Protein AF-A0A7V0JUG7-F1 (afdb_monomer_lite)

Foldseek 3Di:
DFQVVQLVQVLVQCVVLQWAPWDADDDPDDAFGIWTHQNPNAAIETEHTGEQDDDPDSLVVLVVRVVVRVVRQVVPQPPRHAAEYEYAPDPSNLVVCQVVVVVCLVSQYKYWHDDPVGIWIDTNPDPHSDTHDDPHPSVRRPD

Structure (mmCIF, N/CA/C/O backbone):
data_AF-A0A7V0JUG7-F1
#
_entry.id   AF-A0A7V0JUG7-F1
#
loop_
_atom_site.group_PDB
_atom_site.id
_atom_site.type_symbol
_atom_site.label_atom_id
_atom_site.label_alt_id
_atom_site.label_comp_id
_atom_site.label_asym_id
_atom_site.label_entity_id
_atom_site.label_seq_id
_atom_site.pdbx_PDB_ins_code
_atom_site.Cartn_x
_atom_site.Cartn_y
_atom_site.Cartn_z
_atom_site.occupancy
_atom_site.B_iso_or_equiv
_atom_site.auth_seq_id
_atom_site.auth_comp_id
_atom_site.auth_asym_id
_atom_site.auth_atom_id
_atom_site.pdbx_PDB_model_num
ATOM 1 N N . MET A 1 1 ? 12.326 6.469 -3.796 1.00 93.69 1 MET A N 1
ATOM 2 C CA . MET A 1 1 ? 12.403 6.003 -2.399 1.00 93.69 1 MET A CA 1
ATOM 3 C C . MET A 1 1 ? 12.653 4.500 -2.340 1.00 93.69 1 MET A C 1
ATOM 5 O O . MET A 1 1 ? 12.087 3.746 -3.134 1.00 93.69 1 MET A O 1
ATOM 9 N N . ARG A 1 2 ? 13.521 4.068 -1.426 1.00 95.06 2 ARG A N 1
ATOM 10 C CA . ARG A 1 2 ? 13.744 2.669 -1.037 1.00 95.06 2 ARG A CA 1
ATOM 11 C C . ARG A 1 2 ? 12.638 2.213 -0.084 1.00 95.06 2 ARG A C 1
ATOM 13 O O . ARG A 1 2 ? 11.994 3.026 0.565 1.00 95.06 2 ARG A O 1
ATOM 20 N N . GLU A 1 3 ? 12.468 0.903 0.060 1.00 95.62 3 GLU A N 1
ATOM 21 C CA . GLU A 1 3 ? 11.402 0.306 0.884 1.00 95.62 3 GLU A CA 1
ATOM 22 C C . GLU A 1 3 ? 11.448 0.789 2.338 1.00 95.62 3 GLU A C 1
ATOM 24 O O . GLU A 1 3 ? 10.429 1.154 2.912 1.00 95.62 3 GLU A O 1
ATOM 29 N N . ARG A 1 4 ? 12.656 0.891 2.909 1.00 95.06 4 ARG A N 1
ATOM 30 C CA . ARG A 1 4 ? 12.864 1.427 4.261 1.00 95.06 4 ARG A CA 1
ATOM 31 C C . ARG A 1 4 ? 12.343 2.858 4.415 1.00 95.06 4 ARG A C 1
ATOM 33 O O . ARG A 1 4 ? 11.842 3.191 5.482 1.00 95.06 4 ARG A O 1
ATOM 40 N N . GLU A 1 5 ? 12.496 3.693 3.390 1.00 95.94 5 GLU A N 1
ATOM 41 C CA . GLU A 1 5 ? 12.042 5.088 3.414 1.00 95.94 5 GLU A CA 1
ATOM 42 C C . GLU A 1 5 ? 10.518 5.136 3.347 1.00 95.94 5 GLU A C 1
ATOM 44 O O . GLU A 1 5 ? 9.904 5.763 4.199 1.00 95.94 5 GLU A O 1
ATOM 49 N N . VAL A 1 6 ? 9.912 4.383 2.420 1.00 97.19 6 VAL A N 1
ATOM 50 C CA . VAL A 1 6 ? 8.448 4.268 2.306 1.00 97.19 6 VAL A CA 1
ATOM 51 C C . VAL A 1 6 ? 7.841 3.786 3.626 1.00 97.19 6 VAL A C 1
ATOM 53 O O . VAL A 1 6 ? 6.930 4.414 4.156 1.00 97.19 6 VAL A O 1
ATOM 56 N N . LYS A 1 7 ? 8.392 2.712 4.204 1.00 96.50 7 LYS A N 1
ATOM 57 C CA . LYS A 1 7 ? 7.918 2.117 5.460 1.00 96.50 7 LYS A CA 1
ATOM 58 C C . LYS A 1 7 ? 8.042 3.084 6.638 1.00 96.50 7 LYS A C 1
ATOM 60 O O . LYS A 1 7 ? 7.116 3.192 7.439 1.00 96.50 7 LYS A O 1
ATOM 65 N N . LYS A 1 8 ? 9.161 3.817 6.722 1.00 96.12 8 LYS A N 1
ATOM 66 C CA . LYS A 1 8 ? 9.366 4.851 7.742 1.00 96.12 8 LYS A CA 1
ATOM 67 C C . LYS A 1 8 ? 8.301 5.945 7.618 1.00 96.12 8 LYS A C 1
ATOM 69 O O . LYS A 1 8 ? 7.540 6.122 8.567 1.00 96.12 8 LYS A O 1
ATOM 74 N N . THR A 1 9 ? 8.210 6.592 6.453 1.00 96.19 9 THR A N 1
ATOM 75 C CA . THR A 1 9 ? 7.269 7.691 6.173 1.00 96.19 9 THR A CA 1
ATOM 76 C C . THR A 1 9 ? 5.824 7.281 6.448 1.00 96.19 9 THR A C 1
ATOM 78 O O . THR A 1 9 ? 5.090 8.002 7.123 1.00 96.19 9 THR A O 1
ATOM 81 N N . LEU A 1 10 ? 5.430 6.086 6.001 1.00 96.81 10 LEU A N 1
ATOM 82 C CA . LEU A 1 10 ? 4.088 5.561 6.224 1.00 96.81 10 LEU A CA 1
ATOM 83 C C . LEU A 1 10 ? 3.809 5.319 7.712 1.00 96.81 10 LEU A C 1
ATOM 85 O O . LEU A 1 10 ? 2.773 5.734 8.218 1.00 96.81 10 LEU A O 1
ATOM 89 N N . SER A 1 11 ? 4.742 4.698 8.441 1.00 96.44 11 SER A N 1
ATOM 90 C CA . SER A 1 11 ? 4.555 4.423 9.871 1.00 96.44 11 SER A CA 1
ATOM 91 C C . SER A 1 11 ? 4.477 5.688 10.730 1.00 96.44 11 SER A C 1
ATOM 93 O O . SER A 1 11 ? 3.807 5.691 11.759 1.00 96.44 11 SER A O 1
ATOM 95 N N . GLU A 1 12 ? 5.171 6.759 10.344 1.00 95.88 12 GLU A N 1
ATOM 96 C CA . GLU A 1 12 ? 5.092 8.055 11.024 1.00 95.88 12 GLU A CA 1
ATOM 97 C C . GLU A 1 12 ? 3.716 8.692 10.800 1.00 95.88 12 GLU A C 1
ATOM 99 O O . GLU A 1 12 ? 3.081 9.114 11.766 1.00 95.88 12 GLU A O 1
ATOM 104 N N . HIS A 1 13 ? 3.205 8.657 9.565 1.00 95.75 13 HIS A N 1
ATOM 105 C CA . HIS A 1 13 ? 1.866 9.164 9.258 1.00 95.75 13 HIS A CA 1
ATOM 106 C C . HIS A 1 13 ? 0.744 8.342 9.889 1.00 95.75 13 HIS A C 1
ATOM 108 O O . HIS A 1 13 ? -0.163 8.926 10.464 1.00 95.75 13 HIS A O 1
ATOM 114 N N . LEU A 1 14 ? 0.819 7.007 9.878 1.00 96.25 14 LEU A N 1
ATOM 115 C CA . LEU A 1 14 ? -0.178 6.163 10.552 1.00 96.25 14 LEU A CA 1
ATOM 116 C C . LEU A 1 14 ? -0.270 6.484 12.054 1.00 96.25 14 LEU A C 1
ATOM 118 O O . LEU A 1 14 ? -1.363 6.540 12.611 1.00 96.25 14 LEU A O 1
ATOM 122 N N . ARG A 1 15 ? 0.864 6.745 12.721 1.00 96.31 15 ARG A N 1
ATOM 123 C CA . ARG A 1 15 ? 0.849 7.195 14.125 1.00 96.31 15 ARG A CA 1
ATOM 124 C C . ARG A 1 15 ? 0.194 8.565 14.274 1.00 96.31 15 ARG A C 1
ATOM 126 O O . ARG A 1 15 ? -0.605 8.740 15.189 1.00 96.31 15 ARG A O 1
ATOM 133 N N . ALA A 1 16 ? 0.526 9.511 13.396 1.00 94.94 16 ALA A N 1
ATOM 134 C CA . ALA A 1 16 ? -0.056 10.853 13.412 1.00 94.94 16 ALA A CA 1
ATOM 135 C C . ALA A 1 16 ? -1.577 10.831 13.165 1.00 94.94 16 ALA A C 1
ATOM 137 O O . ALA A 1 16 ? -2.314 11.552 13.830 1.00 94.94 16 ALA A O 1
ATOM 138 N N . ASP A 1 17 ? -2.047 9.932 12.298 1.00 95.06 17 ASP A N 1
ATOM 139 C CA . ASP A 1 17 ? -3.464 9.678 12.012 1.00 95.06 17 ASP A CA 1
ATOM 140 C C . ASP A 1 17 ? -4.187 8.877 13.118 1.00 95.06 17 ASP A C 1
ATOM 142 O O . ASP A 1 17 ? -5.384 8.595 13.021 1.00 95.06 17 ASP A O 1
ATOM 146 N N . GLY A 1 18 ? -3.482 8.513 14.193 1.00 95.44 18 GLY A N 1
ATOM 147 C CA . GLY A 1 18 ? -4.066 7.926 15.397 1.00 95.44 18 GLY A CA 1
ATOM 148 C C . GLY A 1 18 ? -4.286 6.413 15.358 1.00 95.44 18 GLY A C 1
ATOM 149 O O . GLY A 1 18 ? -4.961 5.892 16.255 1.00 95.44 18 GLY A O 1
ATOM 150 N N . PHE A 1 19 ? -3.732 5.701 14.368 1.00 96.19 19 PHE A N 1
ATOM 151 C CA . PHE A 1 19 ? -3.816 4.240 14.295 1.00 96.19 19 PHE A CA 1
ATOM 152 C C . PHE A 1 19 ? -3.257 3.594 15.571 1.00 96.19 19 PHE A C 1
ATOM 154 O O . PHE A 1 19 ? -2.239 4.019 16.128 1.00 96.19 19 PHE A O 1
ATOM 161 N N . LYS A 1 20 ? -3.938 2.553 16.053 1.00 94.69 20 LYS A N 1
ATOM 162 C CA . LYS A 1 20 ? -3.620 1.859 17.308 1.00 94.69 20 LYS A CA 1
ATOM 163 C C . LYS A 1 20 ? -2.864 0.562 17.026 1.00 94.69 20 LYS A C 1
ATOM 165 O O . LYS A 1 20 ? -2.944 0.019 15.931 1.00 94.69 20 LYS A O 1
ATOM 170 N N . LEU A 1 21 ? -2.143 0.060 18.033 1.00 94.19 21 LEU A N 1
ATOM 171 C CA . LEU A 1 21 ? -1.409 -1.217 17.983 1.00 94.19 21 LEU A CA 1
ATOM 172 C C . LEU A 1 21 ? -0.533 -1.397 16.726 1.00 94.19 21 LEU A C 1
ATOM 174 O O . LEU A 1 21 ? -0.466 -2.485 16.167 1.00 94.19 21 LEU A O 1
ATOM 178 N N . LEU A 1 22 ? 0.125 -0.323 16.281 1.00 96.31 22 LEU A N 1
ATOM 179 C CA . LEU A 1 22 ? 0.962 -0.336 15.084 1.00 96.31 22 LEU A CA 1
ATOM 180 C C . LEU A 1 22 ? 2.207 -1.231 15.278 1.00 96.31 22 LEU A C 1
ATOM 182 O O . LEU A 1 22 ? 3.162 -0.809 15.937 1.00 96.31 22 LEU A O 1
ATOM 186 N N . ASP A 1 23 ? 2.225 -2.422 14.669 1.00 96.31 23 ASP A N 1
ATOM 187 C CA . ASP A 1 23 ? 3.420 -3.272 14.517 1.00 96.31 23 ASP A CA 1
ATOM 188 C C . ASP A 1 23 ? 4.034 -3.020 13.139 1.00 96.31 23 ASP A C 1
ATOM 190 O O . ASP A 1 23 ? 3.370 -3.131 12.109 1.00 96.31 23 ASP A O 1
ATOM 194 N N . VAL A 1 24 ? 5.321 -2.674 13.119 1.00 96.50 24 VAL A N 1
ATOM 195 C CA . VAL A 1 24 ? 6.076 -2.448 11.884 1.00 96.50 24 VAL A CA 1
ATOM 196 C C . VAL A 1 24 ? 7.214 -3.449 11.828 1.00 96.50 24 VAL A C 1
ATOM 198 O O . VAL A 1 24 ? 8.142 -3.426 12.645 1.00 96.50 24 VAL A O 1
ATOM 201 N N . ARG A 1 25 ? 7.169 -4.320 10.827 1.00 93.88 25 ARG A N 1
ATOM 202 C CA . ARG A 1 25 ? 8.161 -5.364 10.609 1.00 93.88 25 ARG A CA 1
ATOM 203 C C . ARG A 1 25 ? 9.271 -4.850 9.710 1.00 93.88 25 ARG A C 1
ATOM 205 O O . ARG A 1 25 ? 9.073 -4.353 8.601 1.00 93.88 25 ARG A O 1
ATOM 212 N N . TYR A 1 26 ? 10.487 -4.974 10.225 1.00 86.62 26 TYR A N 1
ATOM 213 C CA . TYR A 1 26 ? 11.711 -4.645 9.515 1.00 86.62 26 TYR A CA 1
ATOM 214 C C . TYR A 1 26 ? 12.567 -5.901 9.356 1.00 86.62 26 TYR A C 1
ATOM 216 O O . TYR A 1 26 ? 12.607 -6.758 10.242 1.00 86.62 26 TYR A O 1
ATOM 224 N N . ARG A 1 27 ? 13.350 -5.941 8.272 1.00 79.44 27 ARG A N 1
ATOM 225 C CA . ARG A 1 27 ? 14.365 -6.973 8.007 1.00 79.44 27 ARG A CA 1
ATOM 226 C C . ARG A 1 27 ? 13.758 -8.382 7.909 1.00 79.44 27 ARG A C 1
ATOM 228 O O . ARG A 1 27 ? 12.918 -8.608 7.057 1.00 79.44 27 ARG A O 1
ATOM 235 N N . SER A 1 28 ? 14.235 -9.327 8.721 1.00 72.06 28 SER A N 1
ATOM 236 C CA . SER A 1 28 ? 13.975 -10.768 8.619 1.00 72.06 28 SER A CA 1
ATOM 237 C C . SER A 1 28 ? 12.710 -11.245 9.338 1.00 72.06 28 SER A C 1
ATOM 239 O O . SER A 1 28 ? 12.445 -12.448 9.345 1.00 72.06 28 SER A O 1
ATOM 241 N N . ARG A 1 29 ? 11.936 -10.345 9.962 1.00 79.06 29 ARG A N 1
ATOM 242 C CA . ARG A 1 29 ? 10.622 -10.713 10.509 1.00 79.06 29 ARG A CA 1
ATOM 243 C C . ARG A 1 29 ? 9.712 -11.089 9.337 1.00 79.06 29 ARG A C 1
ATOM 245 O O . ARG A 1 29 ? 9.566 -10.305 8.410 1.00 79.06 29 ARG A O 1
ATOM 252 N N . ARG A 1 30 ? 9.158 -12.303 9.377 1.00 80.50 30 ARG A N 1
ATOM 253 C CA . ARG A 1 30 ? 8.231 -12.815 8.358 1.00 80.50 30 ARG A CA 1
ATOM 254 C C . ARG A 1 30 ? 6.834 -12.211 8.534 1.00 80.50 30 ARG A C 1
ATOM 256 O O . ARG A 1 30 ? 6.479 -11.817 9.646 1.00 80.50 30 ARG A O 1
ATOM 263 N N . GLY A 1 31 ? 6.057 -12.241 7.455 1.00 87.88 31 GLY A N 1
ATOM 264 C CA . GLY A 1 31 ? 4.681 -11.758 7.388 1.00 87.88 31 GLY A CA 1
ATOM 265 C C . GLY A 1 31 ? 4.582 -10.326 6.874 1.00 87.88 31 GLY A C 1
ATOM 266 O O . GLY A 1 31 ? 5.597 -9.691 6.591 1.00 87.88 31 GLY A O 1
ATOM 267 N N . ILE A 1 32 ? 3.345 -9.839 6.801 1.00 95.25 32 ILE A N 1
ATOM 268 C CA . ILE A 1 32 ? 2.997 -8.507 6.305 1.00 95.25 32 ILE A CA 1
ATOM 269 C C . ILE A 1 32 ? 3.800 -7.406 7.012 1.00 95.25 32 ILE A C 1
ATOM 271 O O . ILE A 1 32 ? 4.035 -7.452 8.225 1.00 95.25 32 ILE A O 1
ATOM 275 N N . ASP A 1 33 ? 4.232 -6.412 6.247 1.00 97.62 33 ASP A N 1
ATOM 276 C CA . ASP A 1 33 ? 5.133 -5.374 6.734 1.00 97.62 33 ASP A CA 1
ATOM 277 C C . ASP A 1 33 ? 4.575 -4.502 7.863 1.00 97.62 33 ASP A C 1
ATOM 279 O O . ASP A 1 33 ? 5.321 -4.118 8.769 1.00 97.62 33 ASP A O 1
ATOM 283 N N . ILE A 1 34 ? 3.298 -4.135 7.794 1.00 97.88 34 ILE A N 1
ATOM 284 C CA . ILE A 1 34 ? 2.642 -3.277 8.781 1.00 97.88 34 ILE A CA 1
ATOM 285 C C . ILE A 1 34 ? 1.284 -3.863 9.146 1.00 97.88 34 ILE A C 1
ATOM 287 O O . ILE A 1 34 ? 0.487 -4.201 8.271 1.00 97.88 34 ILE A O 1
ATOM 291 N N . GLU A 1 35 ? 1.015 -3.896 10.447 1.00 97.25 35 GLU A N 1
ATOM 292 C CA . GLU A 1 35 ? -0.297 -4.191 11.017 1.00 97.25 35 GLU A CA 1
ATOM 293 C C . GLU A 1 35 ? -0.718 -3.050 11.937 1.00 97.25 35 GLU A C 1
ATOM 295 O O . GLU A 1 35 ? 0.095 -2.541 12.712 1.00 97.25 35 GLU A O 1
ATOM 300 N N . ALA A 1 36 ? -1.982 -2.646 11.869 1.00 97.12 36 ALA A N 1
ATOM 301 C CA . ALA A 1 36 ? -2.541 -1.630 12.751 1.00 97.12 36 ALA A CA 1
ATOM 302 C C . ALA A 1 36 ? -4.043 -1.838 12.976 1.00 97.12 36 ALA A C 1
ATOM 304 O O . ALA A 1 36 ? -4.705 -2.560 12.234 1.00 97.12 36 ALA A O 1
ATOM 305 N N . LEU A 1 37 ? -4.590 -1.164 13.983 1.00 95.81 37 LEU A N 1
ATOM 306 C CA . LEU A 1 37 ? -6.027 -1.012 14.194 1.00 95.81 37 LEU A CA 1
ATOM 307 C C . LEU A 1 37 ? -6.465 0.410 13.860 1.00 95.81 37 LEU A C 1
ATOM 309 O O . LEU A 1 37 ? -5.800 1.382 14.238 1.00 95.81 37 LEU A O 1
ATOM 313 N N . CYS A 1 38 ? -7.622 0.530 13.215 1.00 94.38 38 CYS A N 1
ATOM 314 C CA . CYS A 1 38 ? -8.279 1.816 13.036 1.00 94.38 38 CYS A CA 1
ATOM 315 C C . CYS A 1 38 ? -8.612 2.478 14.399 1.00 94.38 38 CYS A C 1
ATOM 317 O O . CYS A 1 38 ? -8.900 1.770 15.369 1.00 94.38 38 CYS A O 1
ATOM 319 N N . PRO A 1 39 ? -8.598 3.824 14.508 1.00 85.19 39 PRO A N 1
ATOM 32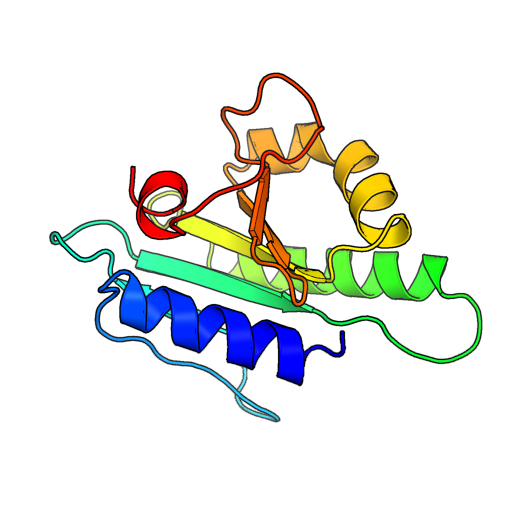0 C CA . PRO A 1 39 ? -8.714 4.534 15.792 1.00 85.19 39 PRO A CA 1
ATOM 321 C C . PRO A 1 39 ? -10.021 4.325 16.586 1.00 85.19 39 PRO A C 1
ATOM 323 O O . PRO A 1 39 ? -10.032 4.611 17.781 1.00 85.19 39 PRO A O 1
ATOM 326 N N . GLU A 1 40 ? -11.095 3.820 15.965 1.00 81.50 40 GLU A N 1
ATOM 327 C CA . GLU A 1 40 ? -12.461 3.755 16.529 1.00 81.50 40 GLU A CA 1
ATOM 328 C C . GLU A 1 40 ? -13.051 2.331 16.532 1.00 81.50 40 GLU A C 1
ATOM 330 O O . GLU A 1 40 ? -14.128 2.093 16.000 1.00 81.50 40 GLU A O 1
ATOM 335 N N . ALA A 1 41 ? -12.329 1.355 17.102 1.00 70.12 41 ALA A N 1
ATOM 336 C CA . ALA A 1 41 ? -12.709 -0.073 17.081 1.00 70.12 41 ALA A CA 1
ATOM 337 C C . ALA A 1 41 ? -13.000 -0.621 15.664 1.00 70.12 41 ALA A C 1
ATOM 339 O O . ALA A 1 41 ? -13.725 -1.600 15.497 1.00 70.12 41 ALA A O 1
ATOM 340 N N . GLY A 1 42 ? -12.423 0.032 14.653 1.00 77.25 42 GLY A N 1
ATOM 341 C CA . GLY A 1 42 ? -12.584 -0.319 13.251 1.00 77.25 42 GLY A CA 1
ATOM 342 C C . GLY A 1 42 ? -11.741 -1.531 12.844 1.00 77.25 42 GLY A C 1
ATOM 343 O O . GLY A 1 42 ? -11.092 -2.164 13.687 1.00 77.25 42 GLY A O 1
ATOM 344 N N . PRO A 1 43 ? -11.729 -1.855 11.542 1.00 87.31 43 PRO A N 1
ATOM 345 C CA . PRO A 1 43 ? -11.041 -3.032 11.036 1.00 87.31 43 PRO A CA 1
ATOM 346 C C . PRO A 1 43 ? -9.532 -2.980 11.312 1.00 87.31 43 PRO A C 1
ATOM 348 O O . PRO A 1 43 ? -8.927 -1.923 11.537 1.00 87.31 43 PRO A O 1
ATOM 351 N N . LYS A 1 44 ? -8.907 -4.160 11.271 1.00 95.44 44 LYS A N 1
ATOM 352 C CA . LYS A 1 44 ? -7.453 -4.254 11.148 1.00 95.44 44 LYS A CA 1
ATOM 353 C C . LYS A 1 44 ? -7.035 -3.746 9.778 1.00 95.44 44 LYS A C 1
ATOM 355 O O . LYS A 1 44 ? -7.734 -3.961 8.789 1.00 95.44 44 LYS A O 1
ATOM 360 N N . VAL A 1 45 ? -5.875 -3.108 9.736 1.00 97.31 45 VAL A N 1
ATOM 361 C CA . VAL A 1 45 ? -5.232 -2.667 8.505 1.00 97.31 45 VAL A CA 1
ATOM 362 C C . VAL A 1 45 ? -3.925 -3.419 8.333 1.00 97.31 45 VAL A C 1
ATOM 364 O O . VAL A 1 45 ? -3.072 -3.412 9.223 1.00 97.31 45 VAL A O 1
ATOM 367 N N . TYR A 1 46 ? -3.779 -4.039 7.169 1.00 97.94 46 TYR A N 1
ATOM 368 C CA . TYR A 1 46 ? -2.596 -4.762 6.733 1.00 97.94 46 TYR A CA 1
ATOM 369 C C . TYR A 1 46 ? -1.982 -4.035 5.546 1.00 97.94 46 TYR A C 1
ATOM 371 O O . TYR A 1 46 ? -2.658 -3.815 4.540 1.00 97.94 46 TYR A O 1
ATOM 379 N N . ILE A 1 47 ? -0.711 -3.643 5.652 1.00 98.50 47 ILE A N 1
ATOM 380 C CA . ILE A 1 47 ? -0.025 -2.926 4.574 1.00 98.50 47 ILE A CA 1
ATOM 381 C C . ILE A 1 47 ? 1.286 -3.606 4.237 1.00 98.50 47 ILE A C 1
ATOM 383 O O . ILE A 1 47 ? 2.183 -3.682 5.076 1.00 98.50 47 ILE A O 1
ATOM 387 N N . GLU A 1 48 ? 1.415 -4.023 2.984 1.00 98.50 48 GLU A N 1
ATOM 388 C CA . GLU A 1 48 ? 2.678 -4.498 2.438 1.00 98.50 48 GLU A CA 1
ATOM 389 C C . GLU A 1 48 ? 3.419 -3.364 1.740 1.00 98.50 48 GLU A C 1
ATOM 391 O O . GLU A 1 48 ? 2.841 -2.637 0.927 1.00 98.50 48 GLU A O 1
ATOM 396 N N . VAL A 1 49 ? 4.709 -3.201 2.035 1.00 98.38 49 VAL A N 1
ATOM 397 C CA . VAL A 1 49 ? 5.501 -2.079 1.533 1.00 98.38 49 VAL A CA 1
ATOM 398 C C . VAL A 1 49 ? 6.539 -2.577 0.538 1.00 98.38 49 VAL A C 1
ATOM 400 O O . VAL A 1 49 ? 7.253 -3.547 0.772 1.00 98.38 49 VAL A O 1
ATOM 403 N N . LYS A 1 50 ? 6.689 -1.873 -0.585 1.00 97.56 50 LYS A N 1
ATOM 404 C CA . LYS A 1 50 ? 7.826 -2.080 -1.493 1.00 97.56 50 LYS A CA 1
ATOM 405 C C . LYS A 1 50 ? 8.557 -0.782 -1.769 1.00 97.56 50 LYS A C 1
ATOM 407 O O . LYS A 1 50 ? 8.068 0.315 -1.529 1.00 97.56 50 LYS A O 1
ATOM 412 N N . GLY A 1 51 ? 9.776 -0.924 -2.277 1.00 96.38 51 GLY A N 1
ATOM 413 C CA . GLY A 1 51 ? 10.627 0.178 -2.709 1.00 96.38 51 GLY A CA 1
ATOM 414 C C . GLY A 1 51 ? 11.082 0.044 -4.154 1.00 96.38 51 GLY A C 1
ATOM 415 O O . GLY A 1 51 ? 10.966 -1.016 -4.772 1.00 96.38 51 GLY A O 1
ATOM 416 N N . GLU A 1 52 ? 11.681 1.110 -4.681 1.00 95.00 52 GLU A N 1
ATOM 417 C CA . GLU A 1 52 ? 12.380 1.032 -5.962 1.00 95.00 52 GLU A CA 1
ATOM 418 C C . GLU A 1 52 ? 13.670 0.211 -5.781 1.00 95.00 52 GLU A C 1
ATOM 420 O O . GLU A 1 52 ? 14.448 0.438 -4.848 1.00 95.00 52 GLU A O 1
ATOM 425 N N . ARG A 1 53 ? 13.901 -0.756 -6.676 1.00 92.19 53 ARG A N 1
ATOM 426 C CA . ARG A 1 53 ? 15.091 -1.619 -6.672 1.00 92.19 53 ARG A CA 1
ATOM 427 C C . ARG A 1 53 ? 16.071 -1.150 -7.748 1.00 92.19 53 ARG A C 1
ATOM 429 O O . ARG A 1 53 ? 15.719 -1.103 -8.924 1.00 92.19 53 ARG A O 1
ATOM 436 N N . SER A 1 54 ? 17.312 -0.863 -7.362 1.00 87.06 54 SER A N 1
ATOM 437 C CA . SER A 1 54 ? 18.376 -0.467 -8.296 1.00 87.06 54 SER A CA 1
ATOM 438 C C . SER A 1 54 ? 18.820 -1.612 -9.216 1.00 87.06 54 SER A C 1
ATOM 440 O O . SER A 1 54 ? 18.637 -2.791 -8.907 1.00 87.06 54 SER A O 1
ATOM 442 N N . GLY A 1 55 ? 19.451 -1.270 -10.342 1.00 88.12 55 GLY A N 1
ATOM 443 C CA . GLY A 1 55 ? 20.117 -2.199 -11.266 1.00 88.12 55 GLY A CA 1
ATOM 444 C C . GLY A 1 55 ? 19.358 -2.429 -12.583 1.00 88.12 55 GLY A C 1
ATOM 445 O O . GLY A 1 55 ? 18.387 -1.725 -12.859 1.00 88.12 55 GLY A O 1
ATOM 446 N N . PRO A 1 56 ? 19.749 -3.437 -13.386 1.00 89.00 56 PRO A N 1
ATOM 447 C CA . PRO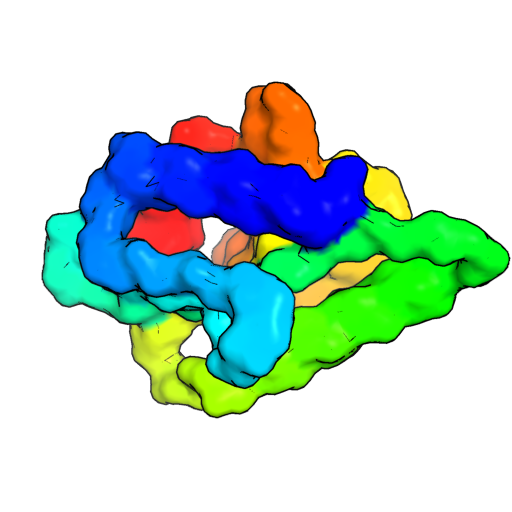 A 1 56 ? 19.194 -3.636 -14.724 1.00 89.00 56 PRO A CA 1
ATOM 448 C C . PRO A 1 56 ? 17.706 -4.013 -14.684 1.00 89.00 56 PRO A C 1
ATOM 450 O O . PRO A 1 56 ? 17.232 -4.590 -13.702 1.00 89.00 56 PRO A O 1
ATOM 453 N N . ASN A 1 57 ? 16.992 -3.682 -15.764 1.00 93.69 57 ASN A N 1
ATOM 454 C CA . ASN A 1 57 ? 15.570 -3.966 -15.996 1.00 93.69 57 ASN A CA 1
ATOM 455 C C . ASN A 1 57 ? 14.618 -3.511 -14.859 1.00 93.69 57 ASN A C 1
ATOM 457 O O . ASN A 1 57 ? 13.978 -4.336 -14.195 1.00 93.69 57 ASN A O 1
ATOM 461 N N . PRO A 1 58 ? 14.476 -2.190 -14.636 1.00 93.75 58 PRO A N 1
ATOM 462 C CA . PRO A 1 58 ? 13.625 -1.654 -13.572 1.00 93.75 58 PRO A CA 1
ATOM 463 C C . PRO A 1 58 ? 12.151 -2.066 -13.716 1.00 93.75 58 PRO A C 1
ATOM 465 O O . PRO A 1 58 ? 11.460 -2.259 -12.720 1.00 93.75 58 PRO A O 1
ATOM 468 N N . GLN A 1 59 ? 11.653 -2.268 -14.941 1.00 94.50 59 GLN A N 1
ATOM 469 C CA . GLN A 1 59 ? 10.267 -2.685 -15.163 1.00 94.50 59 GLN A CA 1
ATOM 470 C C . GLN A 1 59 ? 9.991 -4.094 -14.620 1.00 94.50 59 GLN A C 1
ATOM 472 O O . GLN A 1 59 ? 8.980 -4.294 -13.946 1.00 94.50 59 GLN A O 1
ATOM 477 N N . ALA A 1 60 ? 10.876 -5.061 -14.885 1.00 96.56 60 ALA A N 1
ATOM 478 C CA . ALA A 1 60 ? 10.734 -6.412 -14.343 1.00 96.56 60 ALA A CA 1
ATOM 479 C C . ALA A 1 60 ? 10.789 -6.410 -12.811 1.00 96.56 60 ALA A C 1
ATOM 481 O O . ALA A 1 60 ? 9.981 -7.074 -12.169 1.00 96.56 60 ALA A O 1
ATOM 482 N N . LYS A 1 61 ? 11.668 -5.592 -12.224 1.00 96.75 61 LYS A N 1
ATOM 483 C CA . LYS A 1 61 ? 11.781 -5.448 -10.767 1.00 96.75 61 LYS A CA 1
ATOM 484 C C . LYS A 1 61 ? 10.527 -4.870 -10.122 1.00 96.75 61 LYS A C 1
ATOM 486 O O . LYS A 1 61 ? 10.120 -5.368 -9.080 1.00 96.75 61 LYS A O 1
ATOM 491 N N . ARG A 1 62 ? 9.885 -3.873 -10.741 1.00 97.19 62 ARG A N 1
ATOM 492 C CA . ARG A 1 62 ? 8.599 -3.343 -10.251 1.00 97.19 62 ARG A CA 1
ATOM 493 C C . ARG A 1 62 ? 7.477 -4.369 -10.350 1.00 97.19 62 ARG A C 1
ATOM 495 O O . ARG A 1 62 ? 6.666 -4.450 -9.438 1.00 97.19 62 ARG A O 1
ATOM 502 N N . ARG A 1 63 ? 7.442 -5.167 -11.427 1.00 97.25 63 ARG A N 1
ATOM 503 C CA . ARG A 1 63 ? 6.486 -6.281 -11.550 1.00 97.25 63 ARG A CA 1
ATOM 504 C C . ARG A 1 63 ? 6.690 -7.316 -10.450 1.00 97.25 63 ARG A C 1
ATOM 506 O O . ARG A 1 63 ? 5.714 -7.698 -9.823 1.00 97.25 63 ARG A O 1
ATOM 513 N N . ALA A 1 64 ? 7.938 -7.714 -10.200 1.00 97.12 64 ALA A N 1
ATOM 514 C CA . ALA A 1 64 ? 8.269 -8.634 -9.116 1.00 97.12 64 ALA A CA 1
ATOM 515 C C . ALA A 1 64 ? 7.854 -8.059 -7.756 1.00 97.12 64 ALA A C 1
ATOM 517 O O . ALA A 1 64 ? 7.118 -8.709 -7.031 1.00 97.12 64 ALA A O 1
ATOM 518 N N . ALA A 1 65 ? 8.219 -6.808 -7.461 1.00 96.88 65 ALA A N 1
ATOM 519 C CA . ALA A 1 65 ? 7.824 -6.137 -6.225 1.00 96.88 65 ALA A CA 1
ATOM 520 C C . ALA A 1 65 ? 6.297 -6.094 -6.033 1.00 96.88 65 ALA A C 1
ATOM 522 O O . ALA A 1 65 ? 5.821 -6.449 -4.962 1.00 96.88 65 ALA A O 1
ATOM 523 N N . LEU A 1 66 ? 5.527 -5.707 -7.058 1.00 97.50 66 LEU A N 1
ATOM 524 C CA . LEU A 1 66 ? 4.064 -5.684 -6.962 1.00 97.50 66 LEU A CA 1
ATOM 525 C C . LEU A 1 66 ? 3.471 -7.091 -6.795 1.00 97.50 66 LEU A C 1
ATOM 527 O O . LEU A 1 66 ? 2.544 -7.261 -6.014 1.00 97.50 66 LEU A O 1
ATOM 531 N N . GLY A 1 67 ? 4.002 -8.091 -7.504 1.00 97.44 67 GLY A N 1
ATOM 532 C CA . GLY A 1 67 ? 3.550 -9.479 -7.383 1.00 97.44 67 GLY A CA 1
ATOM 533 C C . GLY A 1 67 ? 3.835 -10.073 -6.003 1.00 97.44 67 GLY A C 1
ATOM 534 O O . GLY A 1 67 ? 2.948 -10.669 -5.403 1.00 97.44 67 GLY A O 1
ATOM 535 N N . GLU A 1 68 ? 5.039 -9.852 -5.471 1.00 96.69 68 GLU A N 1
ATOM 536 C CA . GLU A 1 68 ? 5.398 -10.216 -4.095 1.00 96.69 68 GLU A CA 1
ATOM 537 C C . GLU A 1 68 ? 4.479 -9.519 -3.088 1.00 96.69 68 GLU A C 1
ATOM 539 O O . GLU A 1 68 ? 4.002 -10.156 -2.154 1.00 96.69 68 GLU A O 1
ATOM 544 N N . ALA A 1 69 ? 4.205 -8.224 -3.292 1.00 97.38 69 ALA A N 1
ATOM 545 C CA . ALA A 1 69 ? 3.361 -7.472 -2.378 1.00 97.38 69 ALA A CA 1
ATOM 546 C C . ALA A 1 69 ? 1.918 -7.986 -2.362 1.00 97.38 69 ALA A C 1
ATOM 548 O O . ALA A 1 69 ? 1.324 -8.159 -1.303 1.00 97.38 69 ALA A O 1
ATOM 549 N N . LEU A 1 70 ? 1.376 -8.269 -3.547 1.00 97.06 70 LEU A N 1
ATOM 550 C CA . LEU A 1 70 ? 0.047 -8.843 -3.694 1.00 97.06 70 LEU A CA 1
ATOM 551 C C . LEU A 1 70 ? -0.044 -10.219 -3.026 1.00 97.06 70 LEU A C 1
ATOM 553 O O . LEU A 1 70 ? -1.015 -10.475 -2.326 1.00 97.06 70 LEU A O 1
ATOM 557 N N . LEU A 1 71 ? 0.963 -11.080 -3.201 1.00 96.25 71 LEU A N 1
ATOM 558 C CA . LEU A 1 71 ? 0.991 -12.388 -2.546 1.00 96.25 71 LEU A CA 1
ATOM 559 C C . LEU A 1 71 ? 0.934 -12.254 -1.017 1.00 96.25 71 LEU A C 1
ATOM 561 O O . LEU A 1 71 ? 0.096 -12.891 -0.393 1.00 96.25 71 LEU A O 1
ATOM 565 N N . GLN A 1 72 ? 1.765 -11.390 -0.427 1.00 96.38 72 GLN A N 1
ATOM 566 C CA . GLN A 1 72 ? 1.779 -11.167 1.026 1.00 96.38 72 GLN A CA 1
ATOM 567 C C . GLN A 1 72 ? 0.459 -10.589 1.552 1.00 96.38 72 GLN A C 1
ATOM 569 O O . GLN A 1 72 ? -0.007 -10.982 2.617 1.00 96.38 72 GLN A O 1
ATOM 574 N N . VAL A 1 73 ? -0.177 -9.687 0.798 1.00 96.69 73 VAL A N 1
ATOM 575 C CA . VAL A 1 73 ? -1.511 -9.175 1.142 1.00 96.69 73 VAL A CA 1
ATOM 576 C C . VAL A 1 73 ? -2.562 -10.288 1.107 1.00 96.69 73 VAL A C 1
ATOM 578 O O . VAL A 1 73 ? -3.383 -10.382 2.013 1.00 96.69 73 VAL A O 1
ATOM 581 N N . LEU A 1 74 ? -2.536 -11.150 0.088 1.00 95.69 74 LEU A N 1
ATOM 582 C CA . LEU A 1 74 ? -3.496 -12.248 -0.041 1.00 95.69 74 LEU A CA 1
ATOM 583 C C . LEU A 1 74 ? -3.332 -13.319 1.049 1.00 95.69 74 LEU A C 1
ATOM 585 O O . LEU A 1 74 ? -4.313 -13.966 1.398 1.00 95.69 74 LEU A O 1
ATOM 589 N N . GLU A 1 75 ? -2.137 -13.484 1.624 1.00 95.50 75 GLU A N 1
ATOM 590 C CA . GLU A 1 75 ? -1.896 -14.396 2.756 1.00 95.50 75 GLU A CA 1
ATOM 591 C C . GLU A 1 75 ? -2.602 -13.962 4.054 1.00 95.50 75 GLU A C 1
ATOM 593 O O . GLU A 1 75 ? -2.858 -14.802 4.916 1.00 95.50 75 GLU A O 1
ATOM 598 N N . VAL A 1 76 ? -2.934 -12.673 4.196 1.00 94.81 76 VAL A N 1
ATOM 599 C CA . VAL A 1 76 ? -3.653 -12.117 5.360 1.00 94.81 76 VAL A CA 1
ATOM 600 C C . VAL A 1 76 ? -5.080 -11.673 5.027 1.00 94.81 76 VAL A C 1
ATOM 602 O O . VAL A 1 76 ? -5.769 -11.115 5.880 1.00 94.81 76 VAL A O 1
ATOM 605 N N . TYR A 1 77 ? -5.529 -11.904 3.793 1.00 93.75 77 TYR A N 1
ATOM 606 C CA . TYR A 1 77 ? -6.840 -11.478 3.326 1.00 93.75 77 TYR A CA 1
ATOM 607 C C . TYR A 1 77 ? -7.945 -12.354 3.922 1.00 93.75 77 TYR A C 1
ATOM 609 O O . TYR A 1 77 ? -8.056 -13.540 3.612 1.00 93.75 77 TYR A O 1
ATOM 617 N N . ASP A 1 78 ? -8.788 -11.753 4.757 1.00 92.94 78 ASP A N 1
ATOM 618 C CA . ASP A 1 78 ? -9.894 -12.415 5.458 1.00 92.94 78 ASP A CA 1
ATOM 619 C C . ASP A 1 78 ? -11.283 -11.903 5.023 1.00 92.94 78 ASP A C 1
ATOM 621 O O . ASP A 1 78 ? -12.299 -12.407 5.495 1.00 92.94 78 ASP A O 1
ATOM 625 N N . GLY A 1 79 ? -11.337 -10.910 4.126 1.00 89.12 79 GLY A N 1
ATOM 626 C CA . GLY A 1 79 ? -12.570 -10.256 3.672 1.00 89.12 79 GLY A CA 1
ATOM 627 C C . GLY A 1 79 ? -13.171 -9.234 4.649 1.00 89.12 79 GLY A C 1
ATOM 628 O O . GLY A 1 79 ? -14.165 -8.598 4.304 1.00 89.12 79 GLY A O 1
ATOM 629 N N . PHE A 1 80 ? -12.581 -9.044 5.833 1.00 91.69 80 PHE A N 1
ATOM 630 C CA . PHE A 1 80 ? -13.043 -8.100 6.863 1.00 91.69 80 PHE A CA 1
ATOM 631 C C . PHE A 1 80 ? -12.020 -6.994 7.147 1.00 91.69 80 PHE A C 1
ATOM 633 O O . PHE A 1 80 ? -12.383 -5.871 7.497 1.00 91.69 80 PHE A O 1
ATOM 640 N N . SER A 1 81 ? -10.737 -7.314 7.016 1.00 94.94 81 SER A N 1
ATOM 641 C CA . SER A 1 81 ? -9.610 -6.424 7.244 1.00 94.94 81 SER A CA 1
ATOM 642 C C . SER A 1 81 ? -9.318 -5.579 6.004 1.00 94.94 81 SER A C 1
ATOM 644 O O . SER A 1 81 ? -9.415 -6.042 4.866 1.00 94.94 81 SER A O 1
ATOM 646 N N . VAL A 1 82 ? -8.887 -4.336 6.216 1.00 96.38 82 VAL A N 1
ATOM 647 C CA . VAL A 1 82 ? -8.460 -3.452 5.127 1.00 96.38 82 VAL A CA 1
ATOM 648 C C . VAL A 1 82 ? -7.048 -3.833 4.706 1.00 96.38 82 VAL A C 1
ATOM 650 O O . VAL A 1 82 ? -6.109 -3.812 5.501 1.00 96.38 82 VAL A O 1
ATOM 653 N N . CYS A 1 83 ? -6.891 -4.158 3.429 1.00 97.69 83 CYS A N 1
ATOM 654 C CA . CYS A 1 83 ? -5.622 -4.571 2.852 1.00 97.69 83 CYS A CA 1
ATOM 655 C C . CYS A 1 83 ? -5.079 -3.497 1.909 1.00 97.69 83 CYS A C 1
ATOM 657 O O . CYS A 1 83 ? -5.797 -3.009 1.034 1.00 97.69 83 CYS A O 1
ATOM 659 N N . ALA A 1 84 ? -3.800 -3.154 2.050 1.00 98.31 84 ALA A N 1
ATOM 660 C CA . ALA A 1 84 ? -3.159 -2.136 1.233 1.00 98.31 84 ALA A CA 1
ATOM 661 C C . ALA A 1 84 ? -1.755 -2.530 0.755 1.00 98.31 84 ALA A C 1
ATOM 663 O O . ALA A 1 84 ? -1.021 -3.269 1.409 1.00 98.31 84 ALA A O 1
ATOM 664 N N . ILE A 1 85 ? -1.359 -1.966 -0.384 1.00 98.69 85 ILE A N 1
ATOM 665 C CA . ILE A 1 85 ? 0.008 -2.017 -0.904 1.00 98.69 85 ILE A CA 1
ATOM 666 C C . ILE A 1 85 ? 0.561 -0.592 -0.936 1.00 98.69 85 ILE A C 1
ATOM 668 O O . ILE A 1 85 ? -0.007 0.285 -1.590 1.00 98.69 85 ILE A O 1
ATOM 672 N N . ALA A 1 86 ? 1.687 -0.362 -0.267 1.00 98.62 86 ALA A N 1
ATOM 673 C CA . ALA A 1 86 ? 2.391 0.912 -0.284 1.00 98.62 86 ALA A CA 1
ATOM 674 C C . ALA A 1 86 ? 3.598 0.867 -1.230 1.00 98.62 86 ALA A C 1
ATOM 676 O O . ALA A 1 86 ? 4.478 0.010 -1.110 1.00 98.62 86 ALA A O 1
ATOM 677 N N . LEU A 1 87 ? 3.656 1.812 -2.167 1.00 98.56 87 LEU A N 1
ATOM 678 C CA . LEU A 1 87 ? 4.680 1.893 -3.209 1.00 98.56 87 LEU A CA 1
ATOM 679 C C . LEU A 1 87 ? 5.292 3.296 -3.259 1.00 98.56 87 LEU A C 1
ATOM 681 O O . LEU A 1 87 ? 4.612 4.272 -2.950 1.00 98.56 87 LEU A O 1
ATOM 685 N N . PRO A 1 88 ? 6.543 3.448 -3.725 1.00 98.00 88 PRO A N 1
ATOM 686 C CA . PRO A 1 88 ? 7.072 4.756 -4.066 1.00 98.00 88 PRO A CA 1
ATOM 687 C C . PRO A 1 88 ? 6.235 5.390 -5.176 1.00 98.00 88 PRO A C 1
ATOM 689 O O . PRO A 1 88 ? 5.890 4.727 -6.163 1.00 98.00 88 PRO A O 1
ATOM 692 N N . ASP A 1 89 ? 5.983 6.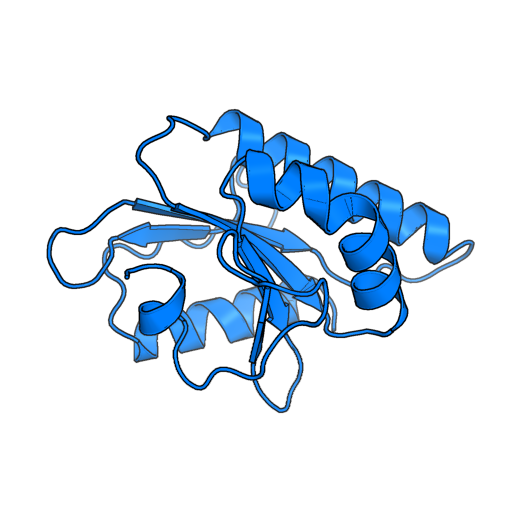686 -5.061 1.00 97.44 89 ASP A N 1
ATOM 693 C CA . ASP A 1 89 ? 5.306 7.447 -6.094 1.00 97.44 89 ASP A CA 1
ATOM 694 C C . ASP A 1 89 ? 6.244 7.710 -7.282 1.00 97.44 89 ASP A C 1
ATOM 696 O O . ASP A 1 89 ? 6.977 8.695 -7.363 1.00 97.44 89 ASP A O 1
ATOM 700 N N . THR A 1 90 ? 6.271 6.761 -8.215 1.00 96.06 90 THR A N 1
ATOM 701 C CA . THR A 1 90 ? 7.012 6.895 -9.468 1.00 96.06 90 THR A CA 1
ATOM 702 C C . THR A 1 90 ? 6.094 6.652 -10.649 1.00 96.06 90 THR A C 1
ATOM 704 O O . THR A 1 90 ? 5.179 5.825 -10.599 1.00 96.06 90 THR A O 1
ATOM 707 N N . ARG A 1 91 ? 6.402 7.283 -11.790 1.00 95.25 91 ARG A N 1
ATOM 708 C CA . ARG A 1 91 ? 5.720 7.002 -13.067 1.00 95.25 91 ARG A CA 1
ATOM 709 C C . ARG A 1 91 ? 5.682 5.501 -13.375 1.00 95.25 91 ARG A C 1
ATOM 711 O O . ARG A 1 91 ? 4.706 5.008 -13.936 1.00 95.25 91 ARG A O 1
ATOM 718 N N . GLY A 1 92 ? 6.736 4.776 -13.001 1.00 96.19 92 GLY A N 1
ATOM 719 C CA . GLY A 1 92 ? 6.859 3.338 -13.191 1.00 96.19 92 GLY A CA 1
ATOM 720 C C . GLY A 1 92 ? 5.824 2.525 -12.420 1.00 96.19 92 GLY A C 1
ATOM 721 O O . GLY A 1 92 ? 5.149 1.692 -13.027 1.00 96.19 92 GLY A O 1
ATOM 722 N N . PHE A 1 93 ? 5.695 2.766 -11.113 1.00 97.75 93 PHE A N 1
ATOM 723 C CA . PHE A 1 93 ? 4.688 2.095 -10.293 1.00 97.75 93 PHE A CA 1
ATOM 724 C C . PHE A 1 93 ? 3.276 2.562 -10.639 1.00 97.75 93 PHE A C 1
ATOM 726 O O . PHE A 1 93 ? 2.422 1.706 -10.852 1.00 97.75 93 PHE A O 1
ATOM 733 N N . ARG A 1 94 ? 3.044 3.870 -10.829 1.00 97.31 94 ARG A N 1
ATOM 734 C CA . ARG A 1 94 ? 1.740 4.393 -11.275 1.00 97.31 94 ARG A CA 1
ATOM 735 C C . ARG A 1 94 ? 1.255 3.712 -12.555 1.00 97.31 94 ARG A C 1
ATOM 737 O O . ARG A 1 94 ? 0.145 3.197 -12.599 1.00 97.31 94 ARG A O 1
ATOM 744 N N . SER A 1 95 ? 2.113 3.632 -13.576 1.00 96.75 95 SER A N 1
ATOM 745 C CA . SER A 1 95 ? 1.760 2.991 -14.854 1.00 96.75 95 SER A CA 1
ATOM 746 C C . SER A 1 95 ? 1.515 1.488 -14.711 1.00 96.75 95 SER A C 1
ATOM 748 O O . SER A 1 95 ? 0.740 0.914 -15.470 1.00 96.75 95 SER A O 1
ATOM 750 N N . LEU A 1 96 ? 2.217 0.823 -13.789 1.00 97.12 96 LEU A N 1
ATOM 751 C CA . LEU A 1 96 ? 2.027 -0.601 -13.530 1.00 97.12 96 LEU A CA 1
ATOM 752 C C . LEU A 1 96 ? 0.702 -0.861 -12.813 1.00 97.12 96 LEU A C 1
ATOM 754 O O . LEU A 1 96 ? -0.070 -1.683 -13.295 1.00 97.12 96 LEU A O 1
ATOM 758 N N . VAL A 1 97 ? 0.439 -0.141 -11.724 1.00 97.69 97 VAL A N 1
ATOM 759 C CA . VAL A 1 97 ? -0.793 -0.252 -10.935 1.00 97.69 97 VAL A CA 1
ATOM 760 C C . VAL A 1 97 ? -2.009 0.096 -11.783 1.00 97.69 97 VAL A C 1
ATOM 762 O O . VAL A 1 97 ? -2.970 -0.658 -11.766 1.00 97.69 97 VAL A O 1
ATOM 765 N N . ALA A 1 98 ? -1.951 1.148 -12.604 1.00 96.75 98 ALA A N 1
ATOM 766 C CA . ALA A 1 98 ? -3.059 1.520 -13.484 1.00 96.75 98 ALA A CA 1
ATOM 767 C C . ALA A 1 98 ? -3.517 0.369 -14.404 1.00 96.75 98 ALA A C 1
ATOM 769 O O . ALA A 1 98 ? -4.713 0.206 -14.627 1.00 96.75 98 ALA A O 1
ATOM 770 N N . ARG A 1 99 ? -2.590 -0.472 -14.893 1.00 95.75 99 ARG A N 1
ATOM 771 C CA . ARG A 1 99 ? -2.923 -1.642 -15.732 1.00 95.75 99 ARG A CA 1
ATOM 772 C C . ARG A 1 99 ? -3.601 -2.774 -14.966 1.00 95.75 99 ARG A C 1
ATOM 774 O O . ARG A 1 99 ? -4.314 -3.561 -15.575 1.00 95.75 99 ARG A O 1
ATOM 781 N N . VAL A 1 100 ? -3.347 -2.881 -13.665 1.00 95.44 100 VAL A N 1
ATOM 782 C CA . VAL A 1 100 ? -3.905 -3.930 -12.797 1.00 95.44 100 VAL A CA 1
ATOM 783 C C . VAL A 1 100 ? -4.911 -3.371 -11.791 1.00 95.44 100 VAL A C 1
ATOM 785 O O . VAL A 1 100 ? -5.308 -4.063 -10.863 1.00 95.44 100 VAL A O 1
ATOM 788 N N . HIS A 1 101 ? -5.357 -2.130 -11.974 1.00 95.00 101 HIS A N 1
ATOM 789 C CA . HIS A 1 101 ? -6.314 -1.500 -11.077 1.00 95.00 101 HIS A CA 1
ATOM 790 C C . HIS A 1 101 ? -7.658 -2.245 -11.033 1.00 95.00 101 HIS A C 1
ATOM 792 O O . HIS A 1 101 ? -8.124 -2.484 -9.923 1.00 95.00 101 HIS A O 1
ATOM 798 N N . PRO A 1 102 ? -8.261 -2.690 -12.160 1.00 94.62 102 PRO A N 1
ATOM 799 C CA . PRO A 1 102 ? -9.537 -3.405 -12.106 1.00 94.62 102 PRO A CA 1
ATOM 800 C C . PRO A 1 102 ? -9.543 -4.643 -11.186 1.00 94.62 102 PRO A C 1
ATOM 802 O O . PRO A 1 102 ? -10.439 -4.726 -10.347 1.00 94.62 102 PRO A O 1
ATOM 805 N N . PRO A 1 103 ? -8.566 -5.576 -11.250 1.00 95.25 103 PRO A N 1
ATOM 806 C CA . PRO A 1 103 ? -8.542 -6.697 -10.312 1.00 95.25 103 PRO A CA 1
ATOM 807 C C . PRO A 1 103 ? -8.204 -6.286 -8.870 1.00 95.25 103 PRO A C 1
ATOM 809 O O . PRO A 1 103 ? -8.792 -6.844 -7.951 1.00 95.25 103 PRO A O 1
ATOM 812 N N . LEU A 1 104 ? -7.322 -5.301 -8.640 1.00 95.94 104 LEU A N 1
ATOM 813 C CA . LEU A 1 104 ? -7.055 -4.804 -7.277 1.00 95.94 104 LEU A CA 1
ATOM 814 C C . LEU A 1 104 ? -8.320 -4.215 -6.635 1.00 95.94 104 LEU A C 1
ATOM 816 O O . LEU A 1 104 ? -8.621 -4.503 -5.479 1.00 95.94 104 LEU A O 1
ATOM 820 N N . LYS A 1 105 ? -9.094 -3.462 -7.423 1.00 95.25 105 LYS A N 1
ATOM 821 C CA . LYS A 1 105 ? -10.401 -2.926 -7.042 1.00 95.25 105 LYS A CA 1
ATOM 822 C C . LYS A 1 105 ? -11.396 -4.033 -6.700 1.00 95.25 105 LYS A C 1
ATOM 824 O O . LYS A 1 105 ? -12.038 -3.954 -5.662 1.00 95.25 105 LYS A O 1
ATOM 829 N N . ALA A 1 106 ? -11.503 -5.065 -7.539 1.00 94.62 106 ALA A N 1
ATOM 830 C CA . ALA A 1 106 ? -12.405 -6.193 -7.293 1.00 94.62 106 ALA A CA 1
ATOM 831 C C . ALA A 1 106 ? -12.076 -6.950 -5.992 1.00 94.62 106 ALA A C 1
ATOM 833 O O . ALA A 1 106 ? -12.973 -7.499 -5.364 1.00 94.62 106 ALA A O 1
ATOM 834 N N . LEU A 1 107 ? -10.805 -6.951 -5.580 1.00 94.62 107 LEU A N 1
ATOM 835 C CA . LEU A 1 107 ? -10.343 -7.550 -4.326 1.00 94.62 107 LEU A CA 1
ATOM 836 C C . LEU A 1 107 ? -10.476 -6.619 -3.110 1.00 94.62 107 LEU A C 1
ATOM 838 O O . LEU A 1 107 ? -10.179 -7.042 -1.997 1.00 94.62 107 LEU A O 1
ATOM 842 N N . GLY A 1 108 ? -10.881 -5.358 -3.286 1.00 95.69 108 GLY A N 1
ATOM 843 C CA . GLY A 1 108 ? -10.910 -4.397 -2.181 1.00 95.69 108 GLY A CA 1
ATOM 844 C C . GLY A 1 108 ? -9.519 -3.952 -1.710 1.00 95.69 108 GLY A C 1
ATOM 845 O O . GLY A 1 108 ? -9.380 -3.489 -0.584 1.00 95.69 108 GLY A O 1
ATOM 846 N N . ILE A 1 109 ? -8.470 -4.113 -2.528 1.00 97.12 109 ILE A N 1
ATOM 847 C CA . ILE A 1 109 ? -7.091 -3.785 -2.135 1.00 97.12 109 ILE A CA 1
ATOM 848 C C . IL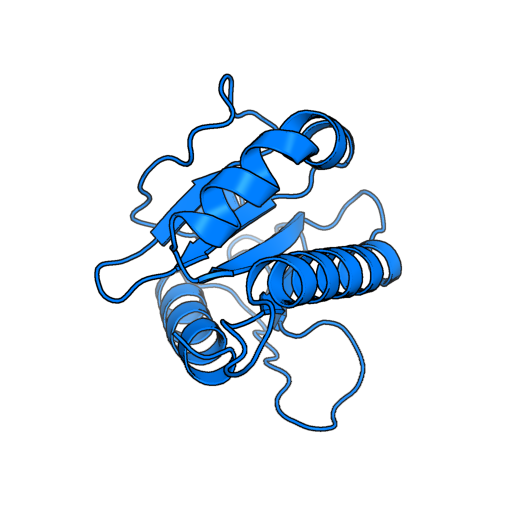E A 1 109 ? -6.796 -2.314 -2.431 1.00 97.12 109 ILE A C 1
ATOM 850 O O . ILE A 1 109 ? -6.885 -1.855 -3.572 1.00 97.12 109 ILE A O 1
ATOM 854 N N . HIS A 1 110 ? -6.375 -1.583 -1.402 1.00 98.06 110 HIS A N 1
ATOM 855 C CA . HIS A 1 110 ? -5.973 -0.184 -1.501 1.00 98.06 110 HIS A CA 1
ATOM 856 C C . HIS A 1 110 ? -4.528 -0.084 -2.007 1.00 98.06 110 HIS A C 1
ATOM 858 O O . HIS A 1 110 ? -3.669 -0.898 -1.668 1.00 98.06 110 HIS A O 1
ATOM 864 N N . VAL A 1 111 ? -4.216 0.951 -2.783 1.00 98.50 111 VAL A N 1
ATOM 865 C CA . VAL A 1 111 ? -2.834 1.284 -3.146 1.00 98.50 111 VAL A CA 1
ATOM 866 C C . VAL A 1 111 ? -2.505 2.680 -2.649 1.00 98.50 111 VAL A C 1
ATOM 868 O O . VAL A 1 111 ? -3.207 3.641 -2.959 1.00 98.50 111 VAL A O 1
ATOM 871 N N . VAL A 1 112 ? -1.416 2.792 -1.894 1.00 98.50 112 VAL A N 1
ATOM 872 C CA . VAL A 1 112 ? -0.895 4.057 -1.374 1.00 98.50 112 VAL A CA 1
ATOM 873 C C . VAL A 1 112 ? 0.444 4.343 -2.047 1.00 98.50 112 VAL A C 1
ATOM 875 O O . VAL A 1 112 ? 1.396 3.577 -1.924 1.00 98.50 112 VAL A O 1
ATOM 878 N N . PHE A 1 113 ? 0.527 5.452 -2.769 1.00 98.31 113 PHE A N 1
ATOM 879 C CA . PHE A 1 113 ? 1.771 5.966 -3.329 1.00 98.31 113 PHE A CA 1
ATOM 880 C C . PHE A 1 113 ? 2.384 6.972 -2.364 1.00 98.31 113 PHE A C 1
ATOM 882 O O . PHE A 1 113 ? 1.683 7.852 -1.866 1.00 98.31 113 PHE A O 1
ATOM 889 N N . VAL A 1 114 ? 3.685 6.835 -2.124 1.00 98.12 114 VAL A N 1
ATOM 890 C CA . VAL A 1 114 ? 4.431 7.615 -1.134 1.00 98.12 114 VAL A CA 1
ATOM 891 C C . VAL A 1 114 ? 5.588 8.340 -1.806 1.00 98.12 114 VAL A C 1
ATOM 893 O O . VAL A 1 114 ? 6.421 7.709 -2.467 1.00 98.12 114 VAL A O 1
ATOM 896 N N . ASP A 1 115 ? 5.670 9.648 -1.601 1.00 94.88 115 ASP A N 1
ATOM 897 C CA . ASP A 1 115 ? 6.856 10.451 -1.888 1.00 94.88 115 ASP A CA 1
ATOM 898 C C . ASP A 1 115 ? 7.238 11.341 -0.695 1.00 94.88 115 ASP A C 1
ATOM 900 O O . ASP A 1 115 ? 6.738 11.191 0.417 1.00 94.88 115 ASP A O 1
ATOM 904 N N . GLU A 1 116 ? 8.186 12.250 -0.915 1.00 89.44 116 GLU A N 1
ATOM 905 C CA . GLU A 1 116 ? 8.624 13.225 0.088 1.00 89.44 116 GLU A CA 1
ATOM 906 C C . GLU A 1 116 ? 7.590 14.334 0.340 1.00 89.44 116 GLU A C 1
ATOM 908 O O . GLU A 1 116 ? 7.682 15.037 1.344 1.00 89.44 116 GLU A O 1
ATOM 913 N N . LYS A 1 117 ? 6.625 14.519 -0.570 1.00 88.19 117 LYS A N 1
ATOM 914 C CA . LYS A 1 117 ? 5.603 15.573 -0.510 1.00 88.19 117 LYS A CA 1
ATOM 915 C C . LYS A 1 117 ? 4.320 15.092 0.160 1.00 88.19 117 LYS A C 1
ATOM 917 O O . LYS A 1 117 ? 3.540 15.924 0.618 1.00 88.19 117 LYS A O 1
ATOM 922 N N . GLY A 1 118 ? 4.101 13.783 0.221 1.00 92.75 118 GLY A N 1
ATOM 923 C CA . GLY A 1 118 ? 2.997 13.173 0.940 1.00 92.75 118 GLY A CA 1
ATOM 924 C C . GLY A 1 118 ? 2.537 11.874 0.295 1.00 92.75 118 GLY A C 1
ATOM 925 O O . GLY A 1 118 ? 3.334 11.013 -0.083 1.00 92.75 118 GLY A O 1
ATOM 926 N N . PHE A 1 119 ? 1.216 11.728 0.218 1.00 97.25 119 PHE A N 1
ATOM 927 C CA . PHE A 1 119 ? 0.571 10.488 -0.177 1.00 97.25 119 PHE A CA 1
ATOM 928 C C . PHE A 1 119 ? -0.453 10.737 -1.272 1.00 97.25 119 PHE A C 1
ATOM 930 O O . PHE A 1 119 ? -1.166 11.743 -1.284 1.00 97.25 119 PHE A O 1
ATOM 937 N N . SER A 1 120 ? -0.578 9.763 -2.163 1.00 97.44 120 SER A N 1
ATOM 938 C CA . SER A 1 120 ? -1.770 9.628 -2.989 1.00 97.44 120 SER A CA 1
ATOM 939 C C . SER A 1 120 ? -2.315 8.215 -2.905 1.00 97.44 120 SER A C 1
ATOM 941 O O . SER A 1 120 ? -1.582 7.258 -2.666 1.00 97.44 120 SER A O 1
ATOM 943 N N . HIS A 1 121 ? -3.619 8.083 -3.072 1.00 97.50 121 HIS A N 1
ATOM 944 C CA . HIS A 1 121 ? -4.344 6.846 -2.851 1.00 97.50 121 HIS A CA 1
ATOM 945 C C . HIS A 1 121 ? -5.165 6.473 -4.072 1.00 97.50 121 HIS A C 1
ATOM 947 O O . HIS A 1 121 ? -5.730 7.322 -4.760 1.00 97.50 121 HIS A O 1
ATOM 953 N N . LEU A 1 122 ? -5.194 5.176 -4.340 1.00 97.19 122 LEU A N 1
ATOM 954 C CA . LEU A 1 122 ? -6.083 4.549 -5.294 1.00 97.19 122 LEU A CA 1
ATOM 955 C C . LEU A 1 122 ? -6.814 3.425 -4.560 1.00 97.19 122 LEU A C 1
ATOM 957 O O . LEU A 1 122 ? -6.210 2.417 -4.194 1.00 97.19 122 LEU A O 1
ATOM 961 N N . GLY A 1 123 ? -8.096 3.644 -4.291 1.00 94.25 123 GLY A N 1
ATOM 962 C CA . GLY A 1 123 ? -8.943 2.725 -3.533 1.00 94.25 123 GLY A CA 1
ATOM 963 C C . GLY A 1 123 ? -9.914 1.933 -4.401 1.00 94.25 123 GLY A C 1
ATOM 964 O O . GLY A 1 123 ? -10.100 2.269 -5.573 1.00 94.25 123 GLY A O 1
ATOM 965 N N . PRO A 1 124 ? -10.603 0.943 -3.815 1.00 91.00 124 PRO A N 1
ATOM 966 C CA . PRO A 1 124 ? -11.615 0.159 -4.522 1.00 91.00 124 PRO A CA 1
ATOM 967 C C . PRO A 1 124 ? -12.747 1.029 -5.088 1.00 91.00 124 PRO A C 1
ATOM 969 O O . PRO A 1 124 ? -13.212 0.807 -6.205 1.00 91.00 124 PRO A O 1
ATOM 972 N N . ASP A 1 125 ? -13.111 2.115 -4.412 1.00 90.62 125 ASP A N 1
ATOM 973 C CA . ASP A 1 125 ? -14.176 3.008 -4.882 1.00 90.62 125 ASP A CA 1
ATOM 974 C C . ASP A 1 125 ? -13.706 4.038 -5.917 1.00 90.62 1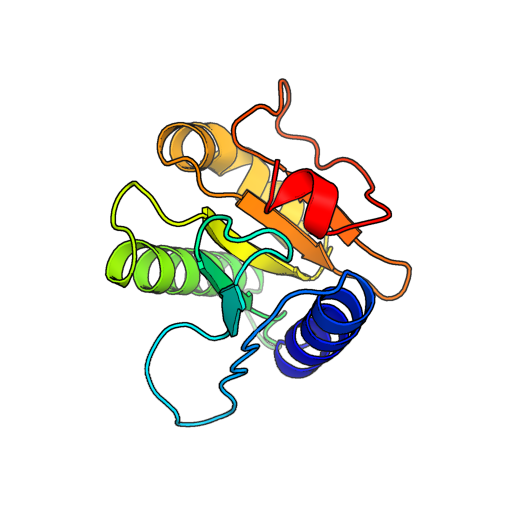25 ASP A C 1
ATOM 976 O O . ASP A 1 125 ? -14.501 4.821 -6.434 1.00 90.62 125 ASP A O 1
ATOM 980 N N . SER A 1 126 ? -12.422 4.023 -6.294 1.00 90.62 126 SER A N 1
ATOM 981 C CA . SER A 1 126 ? -11.894 4.983 -7.265 1.00 90.62 126 SER A CA 1
ATOM 982 C C . SER A 1 126 ? -12.549 4.784 -8.644 1.00 90.62 126 SER A C 1
ATOM 984 O O . SER A 1 126 ? -12.540 3.667 -9.184 1.00 90.62 126 SER A O 1
ATOM 986 N N . PRO A 1 127 ? -13.116 5.845 -9.254 1.00 86.31 127 PRO A N 1
ATOM 987 C CA . PRO A 1 127 ? -13.796 5.751 -10.549 1.00 86.31 127 PRO A CA 1
ATOM 988 C C . PRO A 1 127 ? -12.810 5.660 -11.720 1.00 86.31 127 PRO A C 1
ATOM 990 O O . PRO A 1 127 ? -13.164 5.212 -12.806 1.00 86.31 127 PRO A O 1
ATOM 993 N N . THR A 1 128 ? -11.561 6.076 -11.505 1.00 91.50 128 THR A N 1
ATOM 994 C CA . THR A 1 128 ? -10.490 6.063 -12.506 1.00 91.50 128 THR A CA 1
ATOM 995 C C . THR A 1 128 ? -9.240 5.411 -11.915 1.00 91.50 128 THR A C 1
ATOM 997 O O . THR A 1 128 ? -9.092 5.392 -10.694 1.00 91.50 128 THR A O 1
ATOM 1000 N N . PRO A 1 129 ? -8.303 4.903 -12.736 1.00 91.00 129 PRO A N 1
ATOM 1001 C CA . PRO A 1 129 ? -7.027 4.367 -12.257 1.00 91.00 129 PRO A CA 1
ATOM 1002 C C . PRO A 1 129 ? -6.015 5.467 -11.877 1.00 91.00 129 PRO A C 1
ATOM 1004 O O . PRO A 1 129 ? -4.808 5.221 -11.886 1.00 91.00 129 PRO A O 1
ATOM 1007 N N . LEU A 1 130 ? -6.480 6.693 -11.607 1.00 92.44 130 LEU A N 1
ATOM 1008 C CA . LEU A 1 130 ? -5.643 7.833 -11.250 1.00 92.44 130 LEU A CA 1
ATOM 1009 C C . LEU A 1 130 ? -5.657 8.029 -9.727 1.00 92.44 130 LEU A C 1
ATOM 1011 O O . LEU A 1 130 ? -6.700 8.403 -9.182 1.00 92.44 130 LEU A O 1
ATOM 1015 N N . PRO A 1 131 ? -4.517 7.816 -9.041 1.00 94.75 131 PRO A N 1
ATOM 1016 C CA . PRO A 1 131 ? -4.423 8.036 -7.604 1.00 94.75 131 PRO A CA 1
ATOM 1017 C C . PRO A 1 131 ? -4.661 9.504 -7.249 1.00 94.75 131 PRO A C 1
ATOM 1019 O O . PRO A 1 131 ? -4.094 10.387 -7.899 1.00 94.75 131 PRO A O 1
ATOM 1022 N N . GLN A 1 132 ? -5.449 9.749 -6.205 1.00 95.31 132 GLN A N 1
ATOM 1023 C CA . GLN A 1 132 ? -5.785 11.084 -5.712 1.00 95.31 132 GLN A CA 1
ATOM 1024 C C . GLN A 1 132 ? -4.884 11.466 -4.533 1.00 95.31 132 GLN A C 1
ATOM 1026 O O . GLN A 1 132 ? -4.629 10.611 -3.686 1.00 95.31 132 GLN A O 1
ATOM 1031 N N . PRO A 1 133 ? -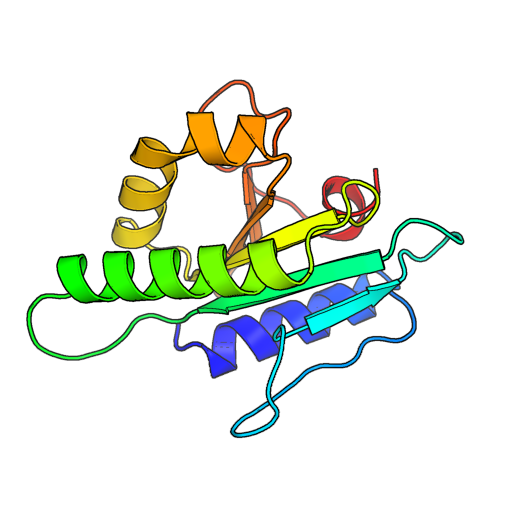4.383 12.711 -4.446 1.00 96.25 133 PRO A N 1
ATOM 1032 C CA . PRO A 1 133 ? -3.678 13.183 -3.258 1.00 96.25 133 PRO A CA 1
ATOM 1033 C C . PRO A 1 133 ? -4.551 13.050 -2.010 1.00 96.25 133 PRO A C 1
ATOM 1035 O O . PRO A 1 133 ? -5.749 13.329 -2.059 1.00 96.25 133 PRO A O 1
ATOM 1038 N N . ILE A 1 134 ? -3.945 12.658 -0.894 1.00 95.25 134 ILE A N 1
ATOM 1039 C CA . ILE A 1 134 ? -4.630 12.538 0.393 1.00 95.25 134 ILE A CA 1
ATOM 1040 C C . ILE A 1 134 ? -3.813 13.210 1.492 1.00 95.25 134 ILE A C 1
ATOM 1042 O O . ILE A 1 134 ? -2.584 13.210 1.464 1.00 95.25 134 ILE A O 1
ATOM 1046 N N . SER A 1 135 ? -4.513 13.770 2.474 1.00 92.31 135 SER A N 1
ATOM 1047 C CA . SER A 1 135 ? -3.914 14.366 3.672 1.00 92.31 135 SER A CA 1
ATOM 1048 C C . SER A 1 135 ? -3.971 13.450 4.895 1.00 92.31 135 SER A C 1
ATOM 1050 O O . SER A 1 135 ? -3.292 13.725 5.877 1.00 92.31 135 SER A O 1
ATOM 1052 N N . SER A 1 136 ? -4.767 12.376 4.846 1.00 93.81 136 SER A N 1
ATOM 1053 C CA . SER A 1 136 ? -4.909 11.412 5.938 1.00 93.81 136 SER A CA 1
ATOM 1054 C C . SER A 1 136 ? -5.130 10.003 5.391 1.00 93.81 136 SER A C 1
ATOM 1056 O O . SER A 1 136 ? -6.028 9.771 4.579 1.00 93.81 136 SER A O 1
ATOM 1058 N N . LEU A 1 137 ? -4.319 9.056 5.860 1.00 95.06 137 LEU A N 1
ATOM 1059 C CA . LEU A 1 137 ? -4.474 7.625 5.608 1.00 95.06 137 LEU A CA 1
ATOM 1060 C C . LEU A 1 137 ? -5.708 7.079 6.323 1.00 95.06 137 LEU A C 1
ATOM 1062 O O . LEU A 1 137 ? -6.347 6.166 5.807 1.00 95.06 137 LEU A O 1
ATOM 1066 N N . ARG A 1 138 ? -6.082 7.656 7.474 1.00 94.38 138 ARG A N 1
ATOM 1067 C CA . ARG A 1 138 ? -7.291 7.259 8.209 1.00 94.38 138 ARG A CA 1
ATOM 1068 C C . ARG A 1 138 ? -8.535 7.383 7.334 1.00 94.38 138 ARG A C 1
ATOM 1070 O O . ARG A 1 138 ? -9.296 6.432 7.258 1.00 94.38 138 ARG A O 1
ATOM 1077 N N . HIS A 1 139 ? -8.715 8.504 6.637 1.00 91.94 139 HIS A N 1
ATOM 1078 C CA . HIS A 1 139 ? -9.909 8.730 5.809 1.00 91.94 139 HIS A CA 1
ATOM 1079 C C . HIS A 1 139 ? -10.078 7.729 4.662 1.00 91.94 139 HIS A C 1
ATOM 1081 O O . HIS A 1 139 ? -11.185 7.570 4.162 1.00 91.94 139 HIS A O 1
ATOM 1087 N N . VAL A 1 140 ? -8.995 7.082 4.221 1.00 93.56 140 VAL A N 1
ATOM 1088 C CA . VAL A 1 140 ? -9.043 6.161 3.078 1.00 93.56 140 VAL A CA 1
ATOM 1089 C C . VAL A 1 140 ? -8.825 4.697 3.438 1.00 93.56 140 VAL A C 1
ATOM 1091 O O . VAL A 1 140 ? -9.142 3.837 2.622 1.00 93.56 140 VAL A O 1
ATOM 1094 N N . LEU A 1 141 ? -8.256 4.399 4.610 1.00 94.81 141 LEU A N 1
ATOM 1095 C CA . LEU A 1 141 ? -8.032 3.033 5.102 1.00 94.81 141 LEU A CA 1
ATOM 1096 C C . LEU A 1 141 ? -8.949 2.665 6.277 1.00 94.81 141 LEU A C 1
ATOM 1098 O O . LEU A 1 141 ? -8.981 1.507 6.668 1.00 94.81 141 LEU A O 1
ATOM 1102 N N . CYS A 1 142 ? -9.666 3.632 6.845 1.00 91.00 142 CYS A N 1
ATOM 1103 C CA . CYS A 1 142 ? -10.649 3.444 7.910 1.00 91.00 142 CYS A CA 1
ATOM 1104 C C . CYS A 1 142 ? -11.919 4.273 7.620 1.00 91.00 142 CYS A C 1
ATOM 1106 O O . CYS A 1 142 ? -12.227 5.167 8.417 1.00 91.00 142 CYS A O 1
ATOM 1108 N N . PRO A 1 143 ? -12.576 4.072 6.460 1.00 70.38 143 PRO A N 1
ATOM 1109 C CA . PRO A 1 143 ? -13.826 4.757 6.140 1.00 70.38 143 PRO A CA 1
ATOM 1110 C C . PRO A 1 143 ? -14.985 4.325 7.049 1.00 70.38 143 PRO A C 1
ATOM 1112 O O . PRO A 1 143 ? -14.919 3.212 7.624 1.00 70.38 143 PRO A O 1
#

pLDDT: mean 94.06, std 5.26, range [70.12, 98.69]

Sequence (143 aa):
MREREVKKTLSEHLRADGFKLLDVRYRSRRGIDIEALCPEAGPKVYIEVKGERSGPNPQAKRRAALGEALLQVLEVYDGFSVCAIALPDTRGFRSLVARVHPPLKALGIHVVFVDEKGFSHLGPDSPTPLPQPISSLRHVLCP

Secondary structure (DSSP, 8-state):
--HHHHHHHHHHHHHHTT-EEEEE--TT--S-SEEEE-TTS--EEEEEE--PPPSS-HHHHHHHHHHHHHHHHHHT--SSSEEEEEEE--HHHHHHHHHHHHHHHHTTEEEEEE-SS-EEEE-TT-SSS-PEEES-SHHHH--

Radius of gyration: 13.86 Å; chains: 1; bounding box: 34×30×34 Å